Protein AF-A0A0R1SII1-F1 (afdb_monomer_lite)

Structure (mmCIF, N/CA/C/O backbone):
data_AF-A0A0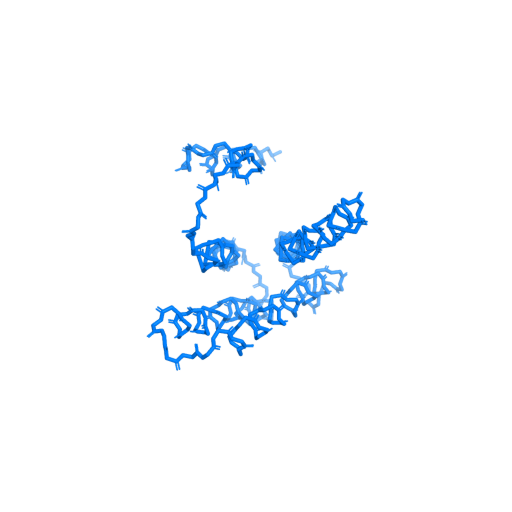R1SII1-F1
#
_entry.id   AF-A0A0R1SII1-F1
#
loop_
_atom_site.group_PDB
_atom_site.id
_atom_site.type_symbol
_atom_site.label_atom_id
_atom_site.label_alt_id
_atom_site.label_comp_id
_atom_site.label_asym_id
_atom_site.label_entity_id
_atom_site.label_seq_id
_atom_site.pdbx_PDB_ins_code
_atom_site.Cartn_x
_atom_site.Cartn_y
_atom_site.Cartn_z
_atom_site.occupancy
_atom_site.B_iso_or_equiv
_atom_site.auth_seq_id
_atom_site.auth_comp_id
_atom_site.auth_asym_id
_atom_site.auth_atom_id
_atom_site.pdbx_PDB_model_num
ATOM 1 N N . MET A 1 1 ? -1.953 4.017 -30.559 1.00 40.34 1 MET A N 1
ATOM 2 C CA . MET A 1 1 ? -1.974 2.649 -29.996 1.00 40.34 1 MET A CA 1
ATOM 3 C C . MET A 1 1 ? -2.755 2.702 -28.686 1.00 40.34 1 MET A C 1
ATOM 5 O O . MET A 1 1 ? -2.221 3.100 -27.658 1.00 40.34 1 MET A O 1
ATOM 9 N N . SER A 1 2 ? -4.068 2.478 -28.785 1.00 43.69 2 SER A N 1
ATOM 10 C CA . SER A 1 2 ? -5.057 2.641 -27.711 1.00 43.69 2 SER A CA 1
ATOM 11 C C . SER A 1 2 ? -5.127 1.388 -26.849 1.00 43.69 2 SER A C 1
ATOM 13 O O . SER A 1 2 ? -5.738 0.409 -27.254 1.00 43.69 2 SER A O 1
ATOM 15 N N . ILE A 1 3 ? -4.508 1.410 -25.669 1.00 48.25 3 ILE A N 1
ATOM 16 C CA . ILE A 1 3 ? -4.656 0.352 -24.657 1.00 48.25 3 ILE A CA 1
ATOM 17 C C . ILE A 1 3 ? -4.657 1.027 -23.281 1.00 48.25 3 ILE A C 1
ATOM 19 O O . ILE A 1 3 ? -3.644 1.016 -22.593 1.00 48.25 3 ILE A O 1
ATOM 23 N N . ARG A 1 4 ? -5.746 1.711 -22.896 1.00 52.84 4 ARG A N 1
ATOM 24 C CA . ARG A 1 4 ? -5.909 2.240 -21.517 1.00 52.84 4 ARG A CA 1
ATOM 25 C C . ARG A 1 4 ? -7.343 2.256 -20.972 1.00 52.84 4 ARG A C 1
ATOM 27 O O . ARG A 1 4 ? -7.528 2.640 -19.825 1.00 52.84 4 ARG A O 1
ATOM 34 N N . ILE A 1 5 ? -8.346 1.813 -21.733 1.00 52.25 5 ILE A N 1
ATOM 35 C CA . ILE A 1 5 ? -9.741 1.760 -21.252 1.00 52.25 5 ILE A CA 1
ATOM 36 C C . ILE A 1 5 ? -10.173 0.306 -21.026 1.00 52.25 5 ILE A C 1
ATOM 38 O O . ILE A 1 5 ? -10.748 0.002 -19.987 1.00 52.25 5 ILE A O 1
ATOM 42 N N . ASP A 1 6 ? -9.782 -0.622 -21.900 1.00 51.00 6 ASP A N 1
ATOM 43 C CA . ASP A 1 6 ? -10.156 -2.037 -21.792 1.00 51.00 6 ASP A CA 1
ATOM 44 C C . ASP A 1 6 ? -9.672 -2.742 -20.522 1.00 51.00 6 ASP A C 1
ATOM 46 O O . ASP A 1 6 ? -10.375 -3.604 -20.005 1.00 51.00 6 ASP A O 1
ATOM 50 N N . THR A 1 7 ? -8.512 -2.381 -19.968 1.00 51.69 7 THR A N 1
ATOM 51 C 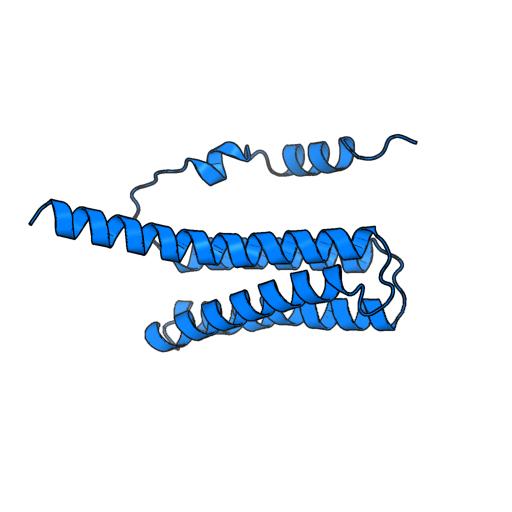CA . THR A 1 7 ? -8.005 -3.004 -18.732 1.00 51.69 7 THR A CA 1
ATOM 52 C C . THR A 1 7 ? -8.805 -2.549 -17.510 1.00 51.69 7 THR A C 1
ATOM 54 O O . THR A 1 7 ? -9.158 -3.365 -16.662 1.00 51.69 7 THR A O 1
ATOM 57 N N . LEU A 1 8 ? -9.169 -1.263 -17.458 1.00 47.97 8 LEU A N 1
ATOM 58 C CA . LEU A 1 8 ? -10.053 -0.697 -16.434 1.00 47.97 8 LEU A CA 1
ATOM 59 C C . LEU A 1 8 ? -11.475 -1.260 -16.556 1.00 47.97 8 LEU A C 1
ATOM 61 O O . LEU A 1 8 ? -12.072 -1.635 -15.549 1.00 47.97 8 LEU A O 1
ATOM 65 N N . VAL A 1 9 ? -11.983 -1.398 -17.785 1.00 52.44 9 VAL A N 1
ATOM 66 C CA . VAL A 1 9 ? -13.293 -2.000 -18.068 1.00 52.44 9 VAL A CA 1
ATOM 67 C C . VAL A 1 9 ? -13.303 -3.487 -17.724 1.00 52.44 9 VAL A C 1
ATOM 69 O O . VAL A 1 9 ? -14.267 -3.947 -17.125 1.00 52.44 9 VAL A O 1
ATOM 72 N N . ARG A 1 10 ? -12.239 -4.245 -18.015 1.00 49.25 10 ARG A N 1
ATOM 73 C CA . ARG A 1 10 ? -12.142 -5.671 -17.655 1.00 49.25 10 ARG A CA 1
ATOM 74 C C . ARG A 1 10 ? -12.055 -5.879 -16.149 1.00 49.25 10 ARG A C 1
ATOM 76 O O . ARG A 1 10 ? -12.722 -6.774 -15.650 1.00 49.25 10 ARG A O 1
ATOM 83 N N . ILE A 1 11 ? -11.319 -5.040 -15.419 1.00 54.69 11 ILE A N 1
ATOM 84 C CA . ILE A 1 11 ? -11.264 -5.107 -13.950 1.00 54.69 11 ILE A CA 1
ATOM 85 C C . ILE A 1 11 ? -12.625 -4.735 -13.336 1.00 54.69 11 ILE A C 1
ATOM 87 O O . ILE A 1 11 ? -13.075 -5.406 -12.410 1.00 54.69 11 ILE A O 1
ATOM 91 N N . ALA A 1 12 ? -13.322 -3.735 -13.888 1.00 48.88 12 ALA A N 1
ATOM 92 C CA . ALA A 1 12 ? -14.667 -3.354 -13.450 1.00 48.88 12 ALA A CA 1
ATOM 93 C C . ALA A 1 12 ? -15.727 -4.431 -13.762 1.00 48.88 12 ALA A C 1
ATOM 95 O O . ALA A 1 12 ? -16.570 -4.723 -12.915 1.00 48.88 12 ALA A O 1
ATOM 96 N N . ASN A 1 13 ? -15.658 -5.070 -14.937 1.00 46.94 13 ASN A N 1
ATOM 97 C CA . ASN A 1 13 ? -16.572 -6.151 -15.324 1.00 46.94 13 ASN A CA 1
ATOM 98 C C . ASN A 1 13 ? -16.330 -7.435 -14.522 1.00 46.94 13 ASN A C 1
ATOM 100 O O . ASN A 1 13 ? -17.281 -8.131 -14.181 1.00 46.94 13 ASN A O 1
ATOM 104 N N . PHE A 1 14 ? -15.072 -7.742 -14.190 1.00 51.50 14 PHE A N 1
ATOM 105 C CA . PHE A 1 14 ? -14.728 -8.941 -13.421 1.00 51.50 14 PHE A CA 1
ATOM 106 C C . PHE A 1 14 ? -15.163 -8.844 -11.953 1.00 51.50 14 PHE A C 1
ATOM 108 O O . PHE A 1 14 ? -15.405 -9.865 -11.317 1.00 51.50 14 PHE A O 1
ATOM 115 N N . TYR A 1 15 ? -15.284 -7.625 -11.415 1.00 49.72 15 TYR A N 1
ATOM 116 C CA . TYR A 1 15 ? -15.644 -7.418 -10.014 1.00 49.72 15 TYR A CA 1
ATOM 117 C C . TYR A 1 15 ? -17.132 -7.176 -9.748 1.00 49.72 15 TYR A C 1
ATOM 119 O O . TYR A 1 15 ? -17.495 -7.251 -8.581 1.00 49.72 15 TYR A O 1
ATOM 127 N N . GLN A 1 16 ? -17.984 -6.886 -10.748 1.00 43.31 16 GLN A N 1
ATOM 128 C CA . GLN A 1 16 ? -19.426 -6.571 -10.579 1.00 43.31 16 GLN A CA 1
ATOM 129 C C . GLN A 1 16 ? -19.764 -5.648 -9.380 1.00 43.31 16 GLN A C 1
ATOM 131 O O . GLN A 1 16 ? -20.880 -5.652 -8.863 1.00 43.31 16 GLN A O 1
ATOM 136 N N . VAL A 1 17 ? -18.815 -4.832 -8.920 1.00 48.88 17 VAL A N 1
ATOM 137 C CA . VAL A 1 17 ? -18.992 -3.939 -7.775 1.00 48.88 17 VAL A CA 1
ATOM 138 C C . VAL A 1 17 ? -18.677 -2.530 -8.262 1.00 48.88 17 VAL A C 1
ATOM 140 O O . VAL A 1 17 ? -17.511 -2.227 -8.531 1.00 48.88 17 VAL A O 1
ATOM 143 N N . PRO A 1 18 ? -19.691 -1.660 -8.412 1.00 43.94 18 PRO A N 1
ATOM 144 C CA . PRO A 1 18 ? -19.470 -0.278 -8.799 1.00 43.94 18 PRO A CA 1
ATOM 145 C C . PRO A 1 18 ? -18.635 0.424 -7.724 1.00 43.94 18 PRO A C 1
ATOM 147 O O . PRO A 1 18 ? -18.899 0.301 -6.525 1.00 43.94 18 PRO A O 1
ATOM 150 N N . VAL A 1 19 ? -17.624 1.181 -8.158 1.00 42.75 19 VAL A N 1
ATOM 151 C CA . VAL A 1 19 ? -16.708 1.948 -7.291 1.00 42.75 19 VAL A CA 1
ATOM 152 C C . VAL A 1 19 ? -17.482 2.885 -6.343 1.00 42.75 19 VAL A C 1
ATOM 154 O O . VAL A 1 19 ? -17.051 3.135 -5.216 1.00 42.75 19 VAL A O 1
ATOM 157 N N . ASP A 1 20 ? -18.688 3.298 -6.733 1.00 38.16 20 ASP A N 1
ATOM 158 C CA . ASP A 1 20 ? -19.609 4.101 -5.925 1.00 38.16 20 ASP A CA 1
ATOM 159 C C . ASP A 1 20 ? -20.157 3.370 -4.682 1.00 38.16 20 ASP A C 1
ATOM 161 O O . ASP A 1 20 ? -20.363 3.991 -3.635 1.00 38.16 20 ASP A O 1
ATOM 165 N N . GLN A 1 21 ? -20.307 2.038 -4.713 1.00 41.28 21 GLN A N 1
ATOM 166 C CA . GLN A 1 21 ? -20.744 1.254 -3.544 1.00 41.28 21 GLN A CA 1
ATOM 167 C C . GLN A 1 21 ? -19.654 1.105 -2.471 1.00 41.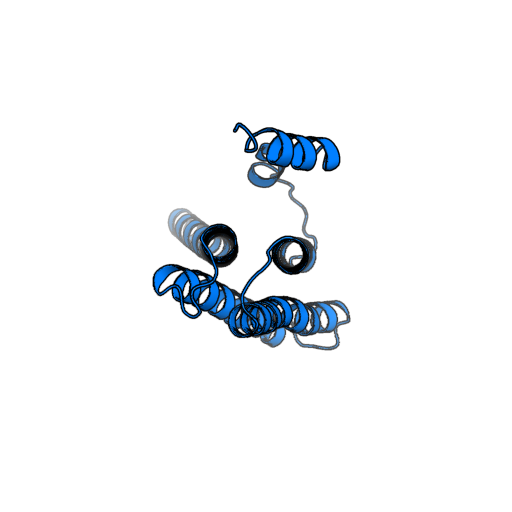28 21 GLN A C 1
ATOM 169 O O . GLN A 1 21 ? -19.974 0.964 -1.283 1.00 41.28 21 GLN A O 1
ATOM 174 N N . LEU A 1 22 ? -18.375 1.208 -2.849 1.00 44.62 22 LEU A N 1
ATOM 175 C CA . LEU A 1 22 ? -17.249 1.257 -1.905 1.00 44.62 22 LEU A CA 1
ATOM 176 C C . LEU A 1 22 ? -17.179 2.599 -1.153 1.00 44.62 22 LEU A C 1
ATOM 178 O O . LEU A 1 22 ? -16.658 2.657 -0.034 1.00 44.62 22 LEU A O 1
ATOM 182 N N . LEU A 1 23 ? -17.728 3.674 -1.730 1.00 41.22 23 LEU A N 1
ATOM 183 C CA . LEU A 1 23 ? -17.764 5.003 -1.115 1.00 41.22 23 LEU A CA 1
ATOM 184 C C . LEU A 1 23 ? -19.032 5.245 -0.281 1.00 41.22 23 LEU A C 1
ATOM 186 O O . LEU A 1 23 ? -18.942 5.936 0.738 1.00 41.22 23 LEU A O 1
ATOM 190 N N . PHE A 1 24 ? -20.164 4.624 -0.638 1.00 39.19 24 PHE A N 1
ATOM 191 C CA . PHE A 1 24 ? -21.474 4.919 -0.040 1.00 39.19 24 PHE A CA 1
ATOM 192 C C . PHE A 1 24 ? -22.129 3.818 0.800 1.00 39.19 24 PHE A C 1
ATOM 194 O O . PHE A 1 24 ? -23.233 4.044 1.300 1.00 39.19 24 PHE A O 1
ATOM 201 N N . THR A 1 25 ? -21.484 2.674 1.066 1.00 36.91 25 THR A N 1
ATOM 202 C CA . THR A 1 25 ? -22.067 1.683 1.995 1.00 36.91 25 THR A CA 1
ATOM 203 C C . THR A 1 25 ? -22.006 2.178 3.446 1.00 36.91 25 THR A C 1
ATOM 205 O O . THR A 1 25 ? -21.138 1.840 4.253 1.00 36.91 25 THR A O 1
ATOM 208 N N . ARG A 1 26 ? -22.995 3.004 3.783 1.00 44.44 26 ARG A N 1
ATOM 209 C CA . ARG A 1 26 ? -23.494 3.302 5.119 1.00 44.44 26 ARG A CA 1
ATOM 210 C C . ARG A 1 26 ? -24.184 2.040 5.635 1.00 44.44 26 ARG A C 1
ATOM 212 O O . ARG A 1 26 ? -25.402 1.952 5.622 1.00 44.44 26 ARG A O 1
ATOM 219 N N . SER A 1 27 ? -23.412 1.052 6.076 1.00 32.69 27 SER A N 1
ATOM 220 C CA . SER A 1 27 ? -23.967 -0.068 6.834 1.00 32.69 27 SER A CA 1
ATOM 221 C C . SER A 1 27 ? -23.631 0.113 8.307 1.00 32.69 27 SER A C 1
ATOM 223 O O . SER A 1 27 ? -22.475 0.040 8.731 1.00 32.69 27 SER A O 1
ATOM 225 N N . HIS A 1 28 ? -24.672 0.411 9.081 1.00 39.69 28 HIS A N 1
ATOM 226 C CA . HIS A 1 28 ? -24.704 0.214 10.521 1.00 39.69 28 HIS A CA 1
ATOM 227 C C . HIS A 1 28 ? -24.478 -1.277 10.803 1.00 39.69 28 HIS A C 1
ATOM 229 O O . HIS A 1 28 ? -25.418 -2.056 10.885 1.00 39.69 28 HIS A O 1
ATOM 235 N N . SER A 1 29 ? -23.222 -1.686 10.954 1.00 34.47 29 SER A N 1
ATOM 236 C CA . SER A 1 29 ? -22.883 -2.989 11.510 1.00 34.47 29 SER A CA 1
ATOM 237 C C . SER A 1 29 ? -21.764 -2.805 12.525 1.00 34.47 29 SER A C 1
ATOM 239 O O . SER A 1 29 ? -20.645 -2.410 12.194 1.00 34.47 29 SER A O 1
ATOM 241 N N . LYS A 1 30 ? -22.077 -3.071 13.798 1.00 40.38 30 LYS A N 1
ATOM 242 C CA . LYS A 1 30 ? -21.072 -3.431 14.803 1.00 40.38 30 LYS A CA 1
ATOM 243 C C . LYS A 1 30 ? -20.421 -4.727 14.307 1.00 40.38 30 LYS A C 1
ATOM 245 O O . LYS A 1 30 ? -20.915 -5.807 14.598 1.00 40.38 30 LYS A O 1
ATOM 250 N N . GLY A 1 31 ? -19.362 -4.632 13.506 1.00 41.53 31 GLY A N 1
ATOM 251 C CA . GLY A 1 31 ? -18.822 -5.823 12.859 1.00 41.53 31 GLY A CA 1
ATOM 252 C C . GLY A 1 31 ? -17.506 -5.599 12.130 1.00 41.53 31 GLY A C 1
ATOM 253 O O . GLY A 1 31 ? -17.480 -5.328 10.938 1.00 41.53 31 GLY A O 1
ATOM 254 N N . ASN A 1 32 ? -16.415 -5.825 12.859 1.00 47.62 32 ASN A N 1
ATOM 255 C CA . ASN A 1 32 ? -15.118 -6.260 12.346 1.00 47.62 32 ASN A CA 1
ATOM 256 C C . ASN A 1 32 ? -14.277 -5.242 11.540 1.00 47.62 32 ASN A C 1
ATOM 258 O O . ASN A 1 32 ? -14.136 -5.329 10.319 1.00 47.62 32 ASN A O 1
ATOM 262 N N . ILE A 1 33 ? -13.605 -4.338 12.266 1.00 54.53 33 ILE A N 1
ATOM 263 C CA . ILE A 1 33 ? -12.540 -3.442 11.763 1.00 54.53 33 ILE A CA 1
ATOM 264 C C . ILE A 1 33 ? -11.490 -4.214 10.925 1.00 54.53 33 ILE A C 1
ATOM 266 O O . ILE A 1 33 ? -10.993 -3.680 9.931 1.00 54.53 33 ILE A O 1
ATOM 270 N N . ASN A 1 34 ? -11.242 -5.499 11.226 1.00 63.22 34 ASN A N 1
ATOM 271 C CA . ASN A 1 34 ? -10.308 -6.335 10.464 1.00 63.22 34 ASN A CA 1
ATOM 272 C C . ASN A 1 34 ? -10.742 -6.599 9.015 1.00 63.22 34 ASN A C 1
ATOM 274 O O . ASN A 1 34 ? -9.875 -6.838 8.179 1.00 63.22 34 ASN A O 1
ATOM 278 N N . LYS A 1 35 ? -12.041 -6.595 8.670 1.00 67.81 35 LYS A N 1
ATOM 279 C CA . LYS A 1 35 ? -12.476 -6.970 7.308 1.00 67.81 35 LYS A CA 1
ATOM 280 C C . LYS A 1 35 ? -12.063 -5.913 6.281 1.00 67.81 35 LYS A C 1
ATOM 282 O O . LYS A 1 35 ? -11.491 -6.255 5.252 1.00 67.81 35 LYS A O 1
ATOM 287 N N . SER A 1 36 ? -12.272 -4.634 6.597 1.00 72.62 36 SER A N 1
ATOM 288 C CA . SER A 1 36 ? -11.847 -3.521 5.735 1.00 72.62 36 SER A CA 1
ATOM 289 C C . SER A 1 36 ? -10.321 -3.412 5.642 1.00 72.62 36 SER A C 1
ATOM 291 O O . SER A 1 36 ? -9.798 -3.118 4.570 1.00 72.62 36 SER A O 1
ATOM 293 N N . GLN A 1 37 ? -9.610 -3.671 6.745 1.00 75.31 37 GLN A N 1
ATOM 294 C CA . GLN A 1 37 ? -8.143 -3.647 6.786 1.00 75.31 37 GLN A CA 1
ATOM 295 C C . GLN A 1 37 ? -7.523 -4.798 5.981 1.00 75.31 37 GLN A C 1
ATOM 297 O O . GLN A 1 37 ? -6.573 -4.588 5.237 1.00 75.31 37 GLN A O 1
ATOM 302 N N . LYS A 1 38 ? -8.089 -6.008 6.050 1.00 78.06 38 LYS A N 1
ATOM 303 C CA . LYS A 1 38 ? -7.656 -7.129 5.201 1.00 78.06 38 LYS A CA 1
ATOM 304 C C . LYS A 1 38 ? -7.927 -6.864 3.722 1.00 78.06 38 LYS A C 1
ATOM 306 O O . LYS A 1 38 ? -7.098 -7.204 2.887 1.00 78.06 38 LYS A O 1
ATOM 311 N N . HIS A 1 39 ? -9.058 -6.234 3.402 1.00 80.56 39 HIS A N 1
ATOM 312 C CA . HIS A 1 39 ? -9.429 -5.942 2.020 1.00 80.56 39 HIS A CA 1
ATOM 313 C C . HIS A 1 39 ? -8.490 -4.918 1.366 1.00 80.56 39 HIS A C 1
ATOM 315 O O . HIS A 1 39 ? -8.014 -5.160 0.262 1.00 80.56 39 HIS A O 1
ATOM 321 N N . ILE A 1 40 ? -8.165 -3.810 2.050 1.00 81.62 40 ILE A N 1
ATOM 322 C CA . ILE A 1 40 ? -7.225 -2.809 1.510 1.00 81.62 40 ILE A CA 1
ATOM 323 C C . ILE A 1 40 ? -5.831 -3.417 1.308 1.00 81.62 40 ILE A C 1
ATOM 325 O O . ILE A 1 40 ? -5.210 -3.199 0.273 1.00 81.62 40 ILE A O 1
ATOM 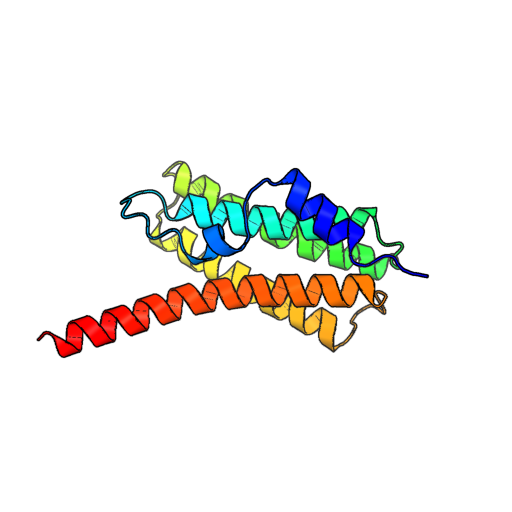329 N N . LEU A 1 41 ? -5.373 -4.246 2.251 1.00 81.81 41 LEU A N 1
ATOM 330 C CA . LEU A 1 41 ? -4.086 -4.928 2.156 1.00 81.81 41 LEU A CA 1
ATOM 331 C C . LEU A 1 41 ? -4.055 -5.922 0.989 1.00 81.81 41 LEU A C 1
ATOM 333 O O . LEU A 1 41 ? -3.072 -5.974 0.260 1.00 81.81 41 LEU A O 1
ATOM 337 N N . GLY A 1 42 ? -5.150 -6.661 0.788 1.00 81.38 42 GLY A N 1
ATOM 338 C CA . GLY A 1 42 ? -5.310 -7.584 -0.334 1.00 81.38 42 GLY A CA 1
ATOM 339 C C . GLY A 1 42 ? -5.297 -6.875 -1.687 1.00 81.38 42 GLY A C 1
ATOM 340 O O . GLY A 1 42 ? -4.644 -7.356 -2.606 1.00 81.38 42 GLY A O 1
ATOM 341 N N . ILE A 1 43 ? -5.946 -5.709 -1.798 1.00 82.19 43 ILE A N 1
ATOM 342 C CA . ILE A 1 43 ? -5.899 -4.881 -3.014 1.00 82.19 43 ILE A CA 1
ATOM 343 C C . ILE A 1 43 ? -4.463 -4.422 -3.293 1.00 82.19 43 ILE A C 1
ATOM 345 O O . ILE A 1 43 ? -3.972 -4.614 -4.401 1.00 82.19 43 ILE A O 1
ATOM 349 N N . LEU A 1 44 ? -3.776 -3.852 -2.294 1.00 83.31 44 LEU A N 1
ATOM 350 C CA . LEU A 1 44 ? -2.390 -3.390 -2.444 1.00 83.31 44 LEU A CA 1
ATOM 351 C C . LEU A 1 44 ? -1.456 -4.537 -2.847 1.00 83.31 44 LEU A C 1
ATOM 353 O O . LEU A 1 44 ? -0.649 -4.386 -3.759 1.00 83.31 44 LEU A O 1
ATOM 357 N N . PHE A 1 45 ? -1.604 -5.695 -2.202 1.00 83.69 45 PHE A N 1
ATOM 358 C CA . PHE A 1 45 ? -0.829 -6.891 -2.508 1.00 83.69 45 PHE A CA 1
ATOM 359 C C . PHE A 1 45 ? -1.078 -7.381 -3.939 1.00 83.69 45 PHE A C 1
ATOM 361 O O . PHE A 1 45 ? -0.124 -7.631 -4.667 1.00 83.69 45 PHE A O 1
ATOM 368 N N . MET A 1 46 ? -2.340 -7.467 -4.370 1.00 81.06 46 MET A N 1
ATOM 369 C CA . MET A 1 46 ? -2.684 -7.912 -5.723 1.00 81.06 46 MET A CA 1
ATOM 370 C C . MET A 1 46 ? -2.140 -6.979 -6.802 1.00 81.06 46 MET A C 1
ATOM 372 O O . MET A 1 46 ? -1.584 -7.466 -7.781 1.00 81.06 46 MET A O 1
ATOM 376 N N . ILE A 1 47 ? -2.245 -5.658 -6.620 1.00 82.06 47 ILE A N 1
ATOM 377 C CA . ILE A 1 47 ? -1.702 -4.688 -7.583 1.00 82.06 47 ILE A CA 1
ATOM 378 C C . ILE A 1 47 ? -0.192 -4.887 -7.743 1.00 82.06 47 ILE A C 1
ATOM 380 O O . ILE A 1 47 ? 0.292 -4.993 -8.866 1.00 82.06 47 ILE A O 1
ATOM 384 N N . LEU A 1 48 ? 0.544 -4.997 -6.632 1.00 82.31 48 LEU A N 1
ATOM 385 C CA . LEU A 1 48 ? 1.997 -5.170 -6.664 1.00 82.31 48 LEU A CA 1
ATOM 386 C C . LEU A 1 48 ? 2.427 -6.529 -7.236 1.00 82.31 48 LEU A C 1
ATOM 388 O O . LEU A 1 48 ? 3.425 -6.604 -7.948 1.00 82.31 48 LEU A O 1
ATOM 392 N N . ILE A 1 49 ? 1.678 -7.597 -6.949 1.00 82.38 49 ILE A N 1
ATOM 393 C CA . ILE A 1 49 ? 1.911 -8.931 -7.520 1.00 82.38 49 ILE A CA 1
ATOM 394 C C . ILE A 1 49 ? 1.707 -8.902 -9.034 1.00 82.38 49 ILE A C 1
ATOM 396 O O . ILE A 1 49 ? 2.558 -9.396 -9.765 1.00 82.38 49 ILE A O 1
ATOM 400 N N . ILE A 1 50 ? 0.600 -8.321 -9.507 1.00 81.69 50 ILE A N 1
ATOM 401 C CA . ILE A 1 50 ? 0.317 -8.212 -10.941 1.00 81.69 50 ILE A CA 1
ATOM 402 C C . ILE A 1 50 ? 1.437 -7.420 -11.614 1.00 81.69 50 ILE A C 1
ATOM 404 O O . ILE A 1 50 ? 2.040 -7.930 -12.550 1.00 81.69 50 ILE A O 1
ATOM 408 N N . GLU A 1 51 ? 1.788 -6.251 -11.073 1.00 79.06 51 GLU A N 1
ATOM 409 C CA . GLU A 1 51 ? 2.903 -5.426 -11.557 1.00 79.06 51 GLU A CA 1
ATOM 410 C C . GLU A 1 51 ? 4.217 -6.205 -11.656 1.00 79.06 51 GLU A C 1
ATOM 412 O O . GLU A 1 51 ? 4.903 -6.124 -12.675 1.00 79.06 51 GLU A O 1
ATOM 417 N N . ARG A 1 52 ? 4.534 -7.028 -10.647 1.00 78.56 52 ARG A N 1
ATOM 418 C CA . ARG A 1 52 ? 5.726 -7.886 -10.650 1.00 78.56 52 ARG A CA 1
ATOM 419 C C . ARG A 1 52 ? 5.771 -8.839 -11.843 1.00 78.56 52 ARG A C 1
ATOM 421 O O . ARG A 1 52 ? 6.852 -9.103 -12.360 1.00 78.56 52 ARG A O 1
ATOM 428 N N . PHE A 1 53 ? 4.625 -9.387 -12.239 1.00 79.62 53 PHE A N 1
ATOM 429 C CA . PHE A 1 53 ? 4.531 -10.336 -13.348 1.00 79.62 53 PHE A CA 1
ATOM 430 C C . PHE A 1 53 ? 4.352 -9.655 -14.708 1.00 79.62 53 PHE A C 1
ATOM 432 O O . PHE A 1 53 ? 4.688 -10.256 -15.724 1.00 79.62 53 PHE A O 1
ATOM 439 N N . THR A 1 54 ? 3.821 -8.431 -14.748 1.00 76.62 54 THR A N 1
ATOM 440 C CA . THR A 1 54 ? 3.499 -7.740 -16.005 1.00 76.62 54 THR A CA 1
ATOM 441 C C . THR A 1 54 ? 4.579 -6.779 -16.484 1.00 76.62 54 THR A C 1
ATOM 443 O O . THR A 1 54 ? 4.620 -6.485 -17.676 1.00 76.62 54 THR A O 1
ATOM 446 N N . VAL A 1 55 ? 5.420 -6.249 -15.591 1.00 71.56 55 VAL A N 1
ATOM 447 C CA . VAL A 1 55 ? 6.427 -5.244 -15.955 1.00 71.56 55 VAL A CA 1
ATOM 448 C C . VAL A 1 55 ? 7.813 -5.870 -16.031 1.00 71.56 55 VAL A C 1
ATOM 450 O O . VAL A 1 55 ? 8.366 -6.332 -15.032 1.00 71.56 55 VAL A O 1
ATOM 453 N N . ASP A 1 56 ? 8.426 -5.800 -17.214 1.00 68.38 56 ASP A N 1
ATOM 454 C CA . ASP A 1 56 ? 9.851 -6.082 -17.386 1.00 68.38 56 ASP A CA 1
ATOM 455 C C . ASP A 1 56 ? 10.685 -4.939 -16.794 1.00 68.38 56 ASP A C 1
ATOM 457 O O . ASP A 1 56 ? 11.116 -4.007 -17.471 1.00 68.38 56 ASP A O 1
ATOM 461 N N . ALA A 1 57 ? 10.876 -4.993 -15.478 1.00 69.25 57 ALA A N 1
ATOM 462 C CA . ALA A 1 57 ? 11.683 -4.031 -14.739 1.00 69.25 57 ALA A CA 1
ATOM 463 C C . ALA A 1 57 ? 13.132 -4.535 -14.555 1.00 69.25 57 ALA A C 1
ATOM 465 O O . ALA A 1 57 ? 13.349 -5.754 -14.518 1.00 69.25 57 ALA A O 1
ATOM 466 N N . PRO A 1 58 ? 14.126 -3.640 -14.380 1.00 78.69 58 PRO A N 1
ATOM 467 C CA . PRO A 1 58 ? 15.495 -4.015 -14.023 1.00 78.69 58 PRO A CA 1
ATOM 468 C C . PRO A 1 58 ? 15.557 -4.873 -12.742 1.00 78.69 58 PRO A C 1
ATOM 470 O O . PRO A 1 58 ? 14.693 -4.727 -11.874 1.00 78.69 58 PRO A O 1
ATOM 473 N N . PRO A 1 59 ? 16.592 -5.711 -12.538 1.00 78.12 59 PRO A N 1
ATOM 474 C CA . PRO A 1 59 ? 16.704 -6.570 -11.352 1.00 78.12 59 PRO A CA 1
ATOM 475 C C . PRO A 1 59 ? 16.605 -5.811 -10.020 1.00 78.12 59 PRO A C 1
ATOM 477 O O . PRO A 1 59 ? 15.949 -6.274 -9.090 1.00 78.12 59 PRO A O 1
ATOM 480 N N . ALA A 1 60 ? 17.188 -4.609 -9.944 1.00 77.62 60 ALA A N 1
ATOM 481 C CA . ALA A 1 60 ? 17.106 -3.755 -8.758 1.00 77.62 60 ALA A CA 1
ATOM 482 C C . ALA A 1 60 ? 15.670 -3.260 -8.495 1.00 77.62 60 ALA A C 1
ATOM 484 O O . ALA A 1 60 ? 15.212 -3.237 -7.353 1.00 77.62 60 ALA A O 1
ATOM 485 N N . ALA A 1 61 ? 14.929 -2.943 -9.560 1.00 75.62 61 ALA A N 1
ATOM 486 C CA . ALA A 1 61 ? 13.526 -2.568 -9.471 1.00 75.62 61 ALA A CA 1
ATOM 487 C C . ALA A 1 61 ? 12.642 -3.740 -9.027 1.00 75.62 61 ALA A C 1
ATOM 489 O O . ALA A 1 61 ? 11.774 -3.562 -8.176 1.00 75.62 61 ALA A O 1
ATOM 490 N N . ARG A 1 62 ? 12.917 -4.954 -9.521 1.00 77.44 62 ARG A N 1
ATOM 491 C CA . ARG A 1 62 ? 12.246 -6.181 -9.061 1.00 77.44 62 ARG A CA 1
ATOM 492 C C . ARG A 1 62 ? 12.514 -6.465 -7.582 1.00 77.44 62 ARG A C 1
ATOM 494 O O . ARG A 1 62 ? 11.582 -6.790 -6.857 1.00 77.44 62 ARG A O 1
ATOM 501 N N . GLY A 1 63 ? 13.747 -6.269 -7.113 1.00 80.75 63 GLY A N 1
ATOM 502 C CA . GLY A 1 63 ? 14.073 -6.401 -5.689 1.00 80.75 63 GLY A CA 1
ATOM 503 C C . GLY A 1 63 ? 13.289 -5.419 -4.811 1.00 80.75 63 GLY A C 1
ATOM 504 O O . GLY A 1 63 ? 12.809 -5.783 -3.739 1.00 80.75 63 GLY A O 1
ATOM 505 N N . TRP A 1 64 ? 13.080 -4.189 -5.285 1.00 83.00 64 TRP A N 1
ATOM 506 C CA . TRP A 1 64 ? 12.245 -3.214 -4.581 1.00 83.00 64 TRP A CA 1
ATOM 507 C C . TRP A 1 64 ? 10.759 -3.587 -4.569 1.00 83.00 64 TRP A C 1
ATOM 509 O O . TRP A 1 64 ? 10.093 -3.393 -3.552 1.00 83.00 64 TRP A O 1
ATOM 519 N N . ILE A 1 65 ? 10.244 -4.161 -5.663 1.00 79.81 65 ILE A N 1
ATOM 520 C CA . ILE A 1 65 ? 8.887 -4.728 -5.711 1.00 79.81 65 ILE A CA 1
ATOM 521 C C . ILE A 1 65 ? 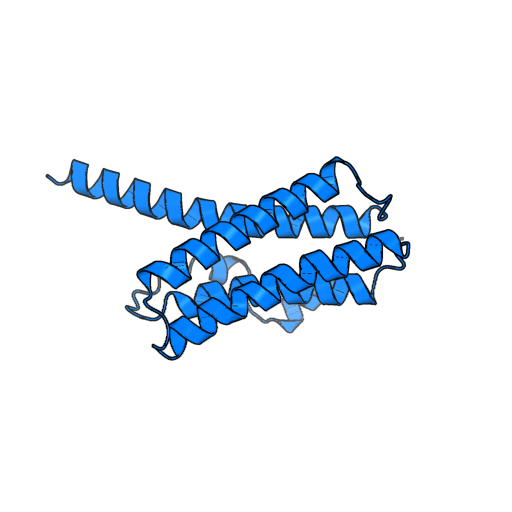8.723 -5.781 -4.629 1.00 79.81 65 ILE A C 1
ATOM 523 O O . ILE A 1 65 ? 7.743 -5.747 -3.892 1.00 79.81 65 ILE A O 1
ATOM 527 N N . ASP A 1 66 ? 9.695 -6.677 -4.498 1.00 83.25 66 ASP A N 1
ATOM 528 C CA . ASP A 1 66 ? 9.644 -7.741 -3.503 1.00 83.25 66 ASP A CA 1
ATOM 529 C C . ASP A 1 66 ? 9.603 -7.187 -2.080 1.00 83.25 66 ASP A C 1
ATOM 531 O O . ASP A 1 66 ? 8.798 -7.647 -1.270 1.00 83.25 66 ASP A O 1
ATOM 535 N N . ILE A 1 67 ? 10.366 -6.129 -1.794 1.00 85.12 67 ILE A N 1
ATOM 536 C CA . ILE A 1 67 ? 10.298 -5.411 -0.513 1.00 85.12 67 ILE A CA 1
ATOM 537 C C . ILE A 1 67 ? 8.911 -4.783 -0.313 1.00 85.12 67 ILE A C 1
ATOM 539 O O . ILE A 1 67 ? 8.307 -4.937 0.751 1.00 85.12 67 ILE A O 1
ATOM 543 N N . LEU A 1 68 ? 8.375 -4.103 -1.329 1.00 83.44 68 LEU A N 1
ATOM 544 C CA . LEU A 1 68 ? 7.058 -3.468 -1.264 1.00 83.44 68 LEU A CA 1
ATOM 545 C C . LEU A 1 68 ? 5.918 -4.475 -1.113 1.00 83.44 68 LEU A C 1
ATOM 547 O O . LEU A 1 68 ? 4.954 -4.161 -0.428 1.00 83.44 68 LEU A O 1
ATOM 551 N N . VAL A 1 69 ? 6.016 -5.664 -1.710 1.00 85.12 69 VAL A N 1
ATOM 552 C CA . VAL A 1 69 ? 5.060 -6.777 -1.576 1.00 85.12 69 VAL A CA 1
ATOM 553 C C . VAL A 1 69 ? 5.171 -7.430 -0.197 1.00 85.12 69 VAL A C 1
ATOM 555 O O . VAL A 1 69 ? 4.162 -7.836 0.389 1.00 85.12 69 VAL A O 1
ATOM 558 N N . LEU A 1 70 ? 6.384 -7.500 0.357 1.00 86.00 70 LEU A N 1
ATOM 559 C CA . LEU A 1 70 ? 6.631 -8.065 1.679 1.00 86.00 70 LEU A CA 1
ATOM 560 C C . LEU A 1 70 ? 5.931 -7.260 2.778 1.00 86.00 70 LEU A C 1
ATOM 562 O O . LEU A 1 70 ? 5.413 -7.847 3.722 1.00 86.00 70 LEU A O 1
ATOM 566 N N . ILE A 1 71 ? 5.869 -5.931 2.661 1.00 86.12 71 ILE A N 1
ATOM 567 C CA . ILE A 1 71 ? 5.240 -5.062 3.669 1.00 86.12 71 ILE A CA 1
ATOM 568 C C . ILE A 1 71 ? 3.753 -5.409 3.911 1.00 86.12 71 ILE A C 1
ATOM 570 O O . ILE A 1 71 ? 3.399 -5.692 5.059 1.00 86.12 71 ILE A O 1
ATOM 574 N N . PRO A 1 72 ? 2.856 -5.436 2.905 1.00 80.44 72 PRO A N 1
ATOM 575 C CA . PRO A 1 72 ? 1.477 -5.863 3.094 1.00 80.44 72 PRO A CA 1
ATOM 576 C C . PRO A 1 72 ? 1.382 -7.329 3.533 1.00 80.44 72 PRO A C 1
ATOM 578 O O . PRO A 1 72 ? 0.562 -7.634 4.393 1.00 80.44 72 PRO A O 1
ATOM 581 N N . ALA A 1 73 ? 2.240 -8.233 3.051 1.00 82.88 73 ALA A N 1
ATOM 582 C CA . ALA A 1 73 ? 2.252 -9.612 3.551 1.00 82.88 73 ALA A CA 1
ATOM 583 C C . ALA A 1 73 ? 2.565 -9.676 5.061 1.00 82.88 73 ALA A C 1
ATOM 585 O O . ALA A 1 73 ? 1.864 -10.344 5.825 1.00 82.88 73 ALA A O 1
ATOM 586 N N . LEU A 1 74 ? 3.559 -8.908 5.514 1.00 85.38 74 LEU A N 1
ATOM 587 C CA . LEU A 1 74 ? 3.959 -8.818 6.915 1.00 85.38 74 LEU A CA 1
ATOM 588 C C . LEU A 1 74 ? 2.879 -8.150 7.770 1.00 85.38 74 LEU A C 1
ATOM 590 O O . LEU A 1 74 ? 2.638 -8.578 8.892 1.00 85.38 74 LEU A O 1
ATOM 594 N N . LEU A 1 75 ? 2.177 -7.143 7.245 1.00 83.75 75 LEU A N 1
ATOM 595 C CA . LEU A 1 75 ? 1.065 -6.486 7.940 1.00 83.75 75 LEU A CA 1
ATOM 596 C C . LEU A 1 75 ? -0.173 -7.385 8.070 1.00 83.75 75 LEU A C 1
ATOM 598 O O . LEU A 1 75 ? -1.020 -7.137 8.932 1.00 83.75 75 LEU A O 1
ATOM 602 N N . TYR A 1 76 ? -0.265 -8.458 7.282 1.00 80.62 76 TYR A N 1
ATOM 603 C CA . TYR A 1 76 ? -1.329 -9.449 7.412 1.00 80.62 76 TYR A CA 1
ATOM 604 C C . TYR A 1 76 ? -1.174 -10.304 8.680 1.00 80.62 76 TYR A C 1
ATOM 606 O O . TYR A 1 76 ? -2.178 -10.690 9.281 1.00 80.62 76 TYR A O 1
ATOM 614 N N . LEU A 1 77 ? 0.062 -10.546 9.141 1.00 79.50 77 LEU A N 1
ATOM 615 C CA . LEU A 1 77 ? 0.357 -11.295 10.372 1.00 79.50 77 LEU A CA 1
ATOM 616 C C . LEU A 1 77 ? -0.270 -10.673 11.630 1.00 79.50 77 LEU A C 1
ATOM 618 O O . LEU A 1 77 ? -1.058 -11.366 12.277 1.00 79.50 77 LEU A O 1
ATOM 622 N N . PRO A 1 78 ? 0.000 -9.403 12.002 1.00 75.50 78 PRO A N 1
ATOM 623 C CA . PRO A 1 78 ? -0.589 -8.801 13.196 1.00 75.50 78 PRO A CA 1
ATOM 624 C C . PRO A 1 78 ? -2.118 -8.737 13.098 1.00 75.50 78 PRO A C 1
ATOM 626 O O . PRO A 1 78 ? -2.802 -8.959 14.092 1.00 75.50 78 PRO A O 1
ATOM 629 N N . LEU A 1 79 ? -2.670 -8.531 11.898 1.00 74.12 79 LEU A N 1
ATOM 630 C CA . LEU A 1 79 ? -4.110 -8.610 11.631 1.00 74.12 79 LEU A CA 1
ATOM 631 C C . LEU A 1 79 ? -4.687 -10.006 11.909 1.00 74.12 79 LEU A C 1
ATOM 633 O O . LEU A 1 79 ? -5.769 -10.136 12.484 1.00 74.12 79 LEU A O 1
ATOM 637 N N . LEU A 1 80 ? -3.982 -11.059 11.498 1.00 76.06 80 LEU A N 1
ATOM 638 C CA . LEU A 1 80 ? -4.388 -12.446 11.704 1.00 76.06 80 LEU A CA 1
ATOM 639 C C . LEU A 1 80 ? -4.260 -12.861 13.177 1.00 76.06 80 LEU A C 1
ATOM 641 O O . LEU A 1 80 ? -5.161 -13.513 13.703 1.00 76.06 80 LEU A O 1
ATOM 645 N N . LEU A 1 81 ? -3.201 -12.412 13.850 1.00 75.44 81 LEU A N 1
ATOM 646 C CA . LEU A 1 81 ? -2.942 -12.617 15.277 1.00 75.44 81 LEU A CA 1
ATOM 647 C C . LEU A 1 81 ? -3.981 -11.917 16.168 1.00 75.44 81 LEU A C 1
ATOM 649 O O . LEU A 1 81 ? -4.493 -12.528 17.106 1.00 75.44 81 LEU A O 1
ATOM 653 N N . VAL A 1 82 ? -4.364 -10.677 15.839 1.00 74.00 82 VAL A N 1
ATOM 654 C CA . VAL A 1 82 ? -5.480 -9.979 16.502 1.00 74.00 82 VAL A CA 1
ATOM 655 C C . VAL A 1 82 ? -6.796 -10.718 16.253 1.00 74.00 82 VAL A C 1
ATOM 657 O O . VAL A 1 82 ? -7.581 -10.904 17.176 1.00 74.00 82 VAL A O 1
ATOM 660 N N . ASN A 1 83 ? -7.034 -11.202 15.028 1.00 70.44 83 ASN A N 1
ATOM 661 C CA . ASN A 1 83 ? -8.259 -11.936 14.696 1.00 70.44 83 ASN A CA 1
ATOM 662 C C . ASN A 1 83 ? -8.371 -13.297 15.401 1.00 70.44 83 ASN A C 1
ATOM 664 O O . ASN A 1 83 ? -9.479 -13.766 15.633 1.00 70.44 83 ASN A O 1
ATOM 668 N N . ARG A 1 84 ? -7.239 -13.937 15.717 1.00 74.00 84 ARG A N 1
ATOM 669 C CA . ARG A 1 84 ? -7.179 -15.165 16.526 1.00 74.00 84 ARG A CA 1
ATOM 670 C C . ARG A 1 84 ? -7.195 -14.896 18.033 1.00 74.00 84 ARG A C 1
ATOM 672 O O . ARG A 1 84 ? -7.114 -15.847 18.798 1.00 74.00 84 ARG A O 1
ATOM 679 N N . ASN A 1 85 ? -7.319 -13.636 18.462 1.00 67.00 85 ASN A N 1
ATOM 680 C CA . ASN A 1 85 ? -7.304 -13.221 19.868 1.00 67.00 85 ASN A CA 1
ATOM 681 C C . ASN A 1 85 ? -5.979 -13.515 20.604 1.00 67.00 85 ASN A C 1
ATOM 683 O O . ASN A 1 85 ? -5.927 -13.454 21.828 1.00 67.00 85 ASN A O 1
ATOM 687 N N . TRP A 1 86 ? -4.907 -13.812 19.861 1.00 66.56 86 TRP A N 1
ATOM 688 C CA . TRP A 1 86 ? -3.571 -14.091 20.403 1.00 66.56 86 TRP A CA 1
ATOM 689 C C . TRP A 1 86 ? -2.800 -12.813 20.734 1.00 66.56 86 TRP A C 1
ATOM 691 O O . TRP A 1 86 ? -1.847 -12.840 21.505 1.00 66.56 86 TRP A O 1
ATOM 701 N N . LEU A 1 87 ? -3.198 -11.688 20.137 1.00 64.25 87 LEU A N 1
ATOM 702 C CA . LEU A 1 87 ? -2.498 -10.420 20.266 1.00 64.25 87 LEU A CA 1
ATOM 703 C C . LEU A 1 87 ? -3.478 -9.334 20.687 1.00 64.25 87 LEU A C 1
ATOM 705 O O . LEU A 1 87 ? -4.551 -9.172 20.102 1.00 64.25 87 LEU A O 1
ATOM 709 N N . ILE A 1 88 ? -3.101 -8.589 21.725 1.00 71.69 88 ILE A N 1
ATOM 710 C CA . ILE A 1 88 ? -3.926 -7.525 22.289 1.00 71.69 88 ILE A CA 1
ATOM 711 C C . ILE A 1 88 ? -4.177 -6.492 21.189 1.00 71.69 88 ILE A C 1
ATOM 713 O O . ILE A 1 88 ? -3.241 -5.931 20.615 1.00 71.69 88 ILE A O 1
ATOM 717 N N . SER A 1 89 ? -5.450 -6.197 20.918 1.00 65.12 89 SER A N 1
ATOM 718 C CA . SER A 1 89 ? -5.847 -5.293 19.832 1.00 65.12 89 SER A CA 1
ATOM 719 C C . SER A 1 89 ? -5.226 -3.889 19.953 1.00 65.12 89 SER A C 1
ATOM 721 O O . SER A 1 89 ? -5.066 -3.210 18.943 1.00 65.12 89 SER A O 1
ATOM 723 N N . ARG A 1 90 ? -4.819 -3.470 21.164 1.00 65.75 90 ARG A N 1
ATOM 724 C CA . ARG A 1 90 ? -4.072 -2.221 21.410 1.00 65.75 90 ARG A CA 1
ATOM 725 C C . ARG A 1 90 ? -2.666 -2.200 20.806 1.00 65.75 90 ARG A C 1
ATOM 727 O O . ARG A 1 90 ? -2.153 -1.113 20.598 1.00 65.75 90 ARG A O 1
ATOM 734 N N . ILE A 1 91 ? -2.056 -3.355 20.545 1.00 69.81 91 ILE A N 1
ATOM 735 C CA . ILE A 1 91 ? -0.690 -3.481 20.011 1.00 69.81 91 ILE A CA 1
ATOM 736 C C . ILE A 1 91 ? -0.734 -3.754 18.503 1.00 69.81 91 ILE A C 1
ATOM 738 O O . ILE A 1 91 ? 0.005 -3.144 17.737 1.00 69.81 91 ILE A O 1
ATOM 742 N N . GLY A 1 92 ? -1.651 -4.610 18.044 1.00 70.88 92 GLY A N 1
ATOM 743 C CA . GLY A 1 92 ? -1.748 -4.941 16.618 1.00 70.88 92 GLY A CA 1
ATOM 744 C C . GLY A 1 92 ? -2.212 -3.772 15.741 1.00 70.88 92 GLY A C 1
ATOM 745 O O . GLY A 1 92 ? -1.712 -3.597 14.631 1.00 70.88 92 GLY A O 1
ATOM 746 N N . LEU A 1 93 ? -3.126 -2.933 16.242 1.00 73.62 93 LEU A N 1
ATOM 747 C CA . LEU A 1 93 ? -3.642 -1.784 15.492 1.00 73.62 93 LEU A CA 1
ATOM 748 C C . LEU A 1 93 ? -2.583 -0.694 15.215 1.00 73.62 93 LEU A C 1
ATOM 750 O O . LEU A 1 93 ? -2.494 -0.271 14.061 1.00 73.62 93 LEU A O 1
ATOM 754 N N . PRO A 1 94 ? -1.766 -0.240 16.194 1.00 77.19 94 PRO A N 1
ATOM 755 C CA . PRO A 1 94 ? -0.712 0.736 15.927 1.00 77.19 94 PRO A CA 1
ATOM 756 C C . PRO A 1 94 ? 0.363 0.191 14.984 1.00 77.19 94 PRO A C 1
ATOM 758 O O . PRO A 1 94 ? 0.763 0.918 14.077 1.00 77.19 94 PRO A O 1
ATOM 761 N N . ILE A 1 95 ? 0.759 -1.083 15.122 1.00 80.50 95 ILE A N 1
ATOM 762 C CA . ILE A 1 95 ? 1.706 -1.743 14.203 1.00 80.50 95 ILE A CA 1
ATOM 763 C C . ILE A 1 95 ? 1.162 -1.721 12.772 1.00 80.50 95 ILE A C 1
ATOM 765 O O . ILE A 1 95 ? 1.865 -1.310 11.851 1.00 80.50 95 ILE A O 1
ATOM 769 N N . TYR A 1 96 ? -0.112 -2.085 12.593 1.00 82.88 96 TYR A N 1
ATOM 770 C CA . TYR A 1 96 ? -0.775 -2.010 11.294 1.00 82.88 96 TYR A CA 1
ATOM 771 C C . TYR A 1 96 ? -0.749 -0.585 10.728 1.00 82.88 96 TYR A C 1
ATOM 773 O O . TYR A 1 96 ? -0.349 -0.379 9.586 1.00 82.88 96 TYR A O 1
ATOM 781 N N . THR A 1 97 ? -1.142 0.420 11.519 1.00 80.88 97 THR A N 1
ATOM 782 C CA . THR A 1 97 ? -1.183 1.808 11.037 1.00 80.88 97 THR A CA 1
ATOM 783 C C . THR A 1 97 ? 0.199 2.375 10.724 1.00 80.88 97 THR A C 1
ATOM 785 O O . THR A 1 97 ? 0.338 3.089 9.735 1.00 80.88 97 THR A O 1
ATOM 788 N N . ALA A 1 98 ? 1.213 2.047 11.529 1.00 82.94 98 ALA A N 1
ATOM 789 C CA . ALA A 1 98 ? 2.585 2.489 11.317 1.00 82.94 98 ALA A CA 1
ATOM 790 C C . ALA A 1 98 ? 3.177 1.846 10.060 1.00 82.94 98 ALA A C 1
ATOM 792 O O . ALA A 1 98 ? 3.755 2.547 9.234 1.00 82.94 98 ALA A O 1
ATOM 793 N N . GLY A 1 99 ? 2.966 0.541 9.863 1.00 85.31 99 GLY A N 1
ATOM 794 C CA . GLY A 1 99 ? 3.428 -0.147 8.661 1.00 85.31 99 GLY A CA 1
ATOM 795 C C . GLY A 1 99 ? 2.720 0.329 7.396 1.00 85.31 99 GLY A C 1
ATOM 796 O O . GLY A 1 99 ? 3.369 0.522 6.374 1.00 85.31 99 GLY A O 1
ATOM 797 N N . LEU A 1 100 ? 1.412 0.599 7.459 1.00 85.50 100 LEU A N 1
ATOM 798 C CA . LEU A 1 100 ? 0.669 1.141 6.318 1.00 85.50 100 LEU A CA 1
ATOM 799 C C . LEU A 1 100 ? 1.106 2.577 5.979 1.00 85.50 100 LEU A C 1
ATOM 801 O O . LEU A 1 100 ? 1.135 2.959 4.811 1.00 85.50 100 LEU A O 1
ATOM 805 N N . PHE A 1 101 ? 1.469 3.367 6.993 1.00 87.69 101 PHE A N 1
ATOM 806 C CA . PHE A 1 101 ? 2.021 4.707 6.803 1.00 87.69 101 PHE A CA 1
ATOM 807 C C . PHE A 1 101 ? 3.402 4.641 6.151 1.00 87.69 101 PHE A C 1
ATOM 809 O O . PHE A 1 101 ? 3.636 5.316 5.152 1.00 87.69 101 PHE A O 1
ATOM 816 N N . LEU A 1 102 ? 4.283 3.781 6.670 1.00 88.44 102 LEU A N 1
ATOM 817 C CA . LEU A 1 102 ? 5.612 3.552 6.114 1.00 88.44 102 LEU A CA 1
ATOM 818 C C . LEU A 1 102 ? 5.522 3.071 4.661 1.00 88.44 102 LEU A C 1
ATOM 820 O O . LEU A 1 102 ? 6.204 3.613 3.801 1.00 88.44 102 LEU A O 1
ATOM 824 N N . PHE A 1 103 ? 4.619 2.132 4.368 1.00 89.19 103 PHE A N 1
ATOM 825 C CA . PHE A 1 103 ? 4.324 1.693 3.004 1.00 89.19 103 PHE A CA 1
ATOM 826 C C . PHE A 1 103 ? 3.904 2.860 2.105 1.00 89.19 103 PHE A C 1
ATOM 828 O O . PHE A 1 103 ? 4.429 3.013 1.007 1.00 89.19 103 PHE A O 1
ATOM 835 N N . GLY A 1 104 ? 2.989 3.709 2.582 1.00 87.31 104 GLY A N 1
ATOM 836 C CA . GLY A 1 104 ? 2.532 4.887 1.850 1.00 87.31 104 GLY A CA 1
ATOM 837 C C . GLY A 1 104 ? 3.666 5.850 1.499 1.00 87.31 104 GLY A C 1
ATOM 838 O O . GLY A 1 104 ? 3.804 6.262 0.347 1.00 87.31 104 GLY A O 1
ATOM 839 N N . VAL A 1 105 ? 4.509 6.164 2.484 1.00 89.75 105 VAL A N 1
ATOM 840 C CA . VAL A 1 105 ? 5.668 7.051 2.317 1.00 89.75 105 VAL A CA 1
ATOM 841 C C . VAL A 1 105 ? 6.719 6.430 1.397 1.00 89.75 105 VAL A C 1
ATOM 843 O O . VAL A 1 105 ? 7.238 7.127 0.534 1.00 89.75 105 VAL A O 1
ATOM 846 N N . LEU A 1 106 ? 7.008 5.133 1.527 1.00 86.75 106 LEU A N 1
ATOM 847 C CA . LEU A 1 106 ? 7.966 4.436 0.664 1.00 86.75 106 LEU A CA 1
ATOM 848 C C . LEU A 1 106 ? 7.460 4.315 -0.776 1.00 86.75 106 LEU A C 1
ATOM 850 O O . LEU A 1 106 ? 8.238 4.520 -1.705 1.00 86.75 106 LEU A O 1
ATOM 854 N N . GLY A 1 107 ? 6.172 4.031 -0.983 1.00 84.81 107 GLY A N 1
ATOM 855 C CA . GLY A 1 107 ? 5.564 3.959 -2.314 1.00 84.81 107 GLY A CA 1
ATOM 856 C C . GLY A 1 107 ? 5.619 5.304 -3.039 1.00 84.81 107 GLY A C 1
ATOM 857 O O . GLY A 1 107 ? 6.113 5.387 -4.161 1.00 84.81 107 GLY A O 1
ATOM 858 N N . ILE A 1 108 ? 5.213 6.384 -2.364 1.00 86.19 108 ILE A N 1
ATOM 859 C CA . ILE A 1 108 ? 5.293 7.737 -2.930 1.00 86.19 108 ILE A CA 1
ATOM 860 C C . ILE A 1 108 ? 6.751 8.167 -3.097 1.00 86.19 108 ILE A C 1
ATOM 862 O O . ILE A 1 108 ? 7.138 8.588 -4.182 1.00 86.19 108 ILE A O 1
ATOM 866 N N . GLY A 1 109 ? 7.576 8.023 -2.062 1.00 83.88 109 GLY A N 1
ATOM 867 C CA . GLY A 1 109 ? 8.982 8.416 -2.093 1.00 83.88 109 GLY A CA 1
ATOM 868 C C . GLY A 1 109 ? 9.734 7.738 -3.233 1.00 83.88 109 GLY A C 1
ATOM 869 O O . GLY A 1 109 ? 10.341 8.425 -4.050 1.00 83.88 109 GLY A O 1
ATOM 870 N N . SER A 1 110 ? 9.610 6.411 -3.354 1.00 82.25 110 SER A N 1
ATOM 871 C CA . SER A 1 110 ? 10.247 5.646 -4.436 1.00 82.25 110 SER A CA 1
ATOM 872 C C . SER A 1 110 ? 9.746 6.043 -5.825 1.00 82.25 110 SER A C 1
ATOM 874 O O . SER A 1 110 ? 10.547 6.086 -6.760 1.00 82.25 110 SER A O 1
ATOM 876 N N . SER A 1 111 ? 8.467 6.412 -5.956 1.00 81.00 111 SER A N 1
ATOM 877 C CA . SER A 1 111 ? 7.916 6.912 -7.217 1.00 81.00 111 SER A CA 1
ATOM 878 C C . SER A 1 111 ? 8.403 8.319 -7.584 1.00 81.00 111 SER A C 1
ATOM 880 O O . SER A 1 111 ? 8.649 8.581 -8.754 1.00 81.00 111 SER A O 1
ATOM 882 N N . VAL A 1 112 ? 8.592 9.228 -6.621 1.00 79.00 112 VAL A N 1
ATOM 883 C CA . VAL A 1 112 ? 9.011 10.615 -6.896 1.00 79.00 112 VAL A CA 1
ATOM 884 C C . VAL A 1 112 ? 10.473 10.670 -7.323 1.00 79.00 112 VAL A C 1
ATOM 886 O O . VAL A 1 112 ? 10.812 11.350 -8.286 1.00 79.00 112 VAL A O 1
ATOM 889 N N . ILE A 1 113 ? 11.334 9.928 -6.629 1.00 76.06 113 ILE A N 1
ATOM 890 C CA . ILE A 1 113 ? 12.775 9.915 -6.908 1.00 76.06 113 ILE A CA 1
ATOM 891 C C . ILE A 1 113 ? 13.159 8.935 -8.022 1.00 76.06 113 ILE A C 1
ATOM 893 O O . ILE A 1 113 ? 14.325 8.881 -8.397 1.00 76.06 113 ILE A O 1
ATOM 897 N N . ASN A 1 114 ? 12.196 8.154 -8.532 1.00 72.94 114 ASN A N 1
ATOM 898 C CA . ASN A 1 114 ? 12.421 7.072 -9.491 1.00 72.94 114 ASN A CA 1
ATOM 899 C C . ASN A 1 114 ? 13.620 6.197 -9.079 1.00 72.94 114 ASN A C 1
ATOM 901 O O . ASN A 1 114 ? 14.573 6.018 -9.841 1.00 72.94 114 ASN A O 1
ATOM 905 N N . LEU A 1 115 ? 13.578 5.698 -7.836 1.00 61.91 115 LEU A N 1
ATOM 906 C CA . LEU A 1 115 ? 14.760 5.247 -7.085 1.00 61.91 115 LEU A CA 1
ATOM 907 C C . LEU A 1 115 ? 15.599 4.170 -7.803 1.00 61.91 115 LEU A C 1
ATOM 909 O O . LEU A 1 115 ? 16.784 4.033 -7.518 1.00 61.91 115 LEU A O 1
ATOM 913 N N . PHE A 1 116 ? 15.017 3.436 -8.758 1.00 67.81 116 PHE A N 1
ATOM 914 C CA . PHE A 1 116 ? 15.719 2.411 -9.536 1.00 67.81 116 PHE A CA 1
ATOM 915 C C . PHE A 1 116 ? 15.412 2.446 -11.042 1.00 67.81 116 PHE A C 1
ATOM 917 O O . PHE A 1 116 ? 15.417 1.398 -11.687 1.00 67.81 116 PHE A O 1
ATOM 924 N N . SER A 1 117 ? 15.117 3.624 -11.610 1.00 70.50 117 SER A N 1
ATOM 925 C CA . SER A 1 117 ? 14.801 3.769 -13.047 1.00 70.50 117 SER A CA 1
ATOM 926 C C . SER A 1 117 ? 13.725 2.781 -13.515 1.00 70.50 117 SER A C 1
ATOM 928 O O . SER A 1 117 ? 13.874 2.070 -14.505 1.00 70.50 117 SER A O 1
ATOM 930 N N . MET A 1 118 ? 12.640 2.689 -12.753 1.00 65.56 118 MET A N 1
ATOM 931 C CA . MET A 1 118 ? 11.763 1.513 -12.727 1.00 65.56 118 MET A CA 1
ATOM 932 C C . MET A 1 118 ? 10.742 1.467 -13.874 1.00 65.56 118 MET A C 1
ATOM 934 O O . MET A 1 118 ? 9.809 0.672 -13.852 1.00 65.56 118 MET A O 1
ATOM 938 N N . GLY A 1 119 ? 10.909 2.309 -14.890 1.00 71.19 119 GLY A N 1
ATOM 939 C CA . GLY A 1 119 ? 9.926 2.508 -15.948 1.00 71.19 119 GLY A CA 1
ATOM 940 C C . GLY A 1 119 ? 8.667 3.255 -15.463 1.00 71.19 119 GLY A C 1
ATOM 941 O O . GLY A 1 119 ? 8.307 3.216 -14.284 1.00 71.19 119 GLY A O 1
ATOM 942 N N . PRO A 1 120 ? 7.961 3.950 -16.372 1.00 70.81 120 PRO A N 1
ATOM 943 C CA . PRO A 1 120 ? 6.826 4.799 -16.006 1.00 70.81 120 PRO A CA 1
ATOM 944 C C . PRO A 1 120 ? 5.622 4.009 -15.471 1.00 70.81 120 PRO A C 1
ATOM 946 O O . PRO A 1 120 ? 4.892 4.522 -14.628 1.00 70.81 120 PRO A O 1
ATOM 949 N N . GLY A 1 121 ? 5.420 2.762 -15.917 1.00 70.25 121 GLY A N 1
ATOM 950 C CA . GLY A 1 121 ? 4.333 1.906 -15.422 1.00 70.25 121 GLY A CA 1
ATOM 951 C C . GLY A 1 121 ? 4.467 1.644 -13.922 1.00 70.25 121 GLY A C 1
ATOM 952 O O . GLY A 1 121 ? 3.608 2.045 -13.136 1.00 70.25 121 GLY A O 1
ATOM 953 N N . PHE A 1 122 ? 5.621 1.116 -13.517 1.00 73.75 122 PHE A N 1
ATOM 954 C CA . PHE A 1 122 ? 5.884 0.786 -12.123 1.00 73.75 122 PHE A CA 1
ATOM 955 C C . PHE A 1 122 ? 5.853 2.004 -11.194 1.00 73.75 122 PHE A C 1
ATOM 957 O O . PHE A 1 122 ? 5.315 1.954 -10.084 1.00 73.75 122 PHE A O 1
ATOM 964 N N . GLN A 1 123 ? 6.395 3.128 -11.667 1.00 79.69 123 GLN A N 1
ATOM 965 C CA . GLN A 1 123 ? 6.386 4.392 -10.939 1.00 79.69 123 GLN A CA 1
ATOM 966 C C . GLN A 1 123 ? 4.951 4.826 -10.596 1.00 79.69 123 GLN A C 1
ATOM 968 O O . GLN A 1 123 ? 4.670 5.187 -9.451 1.00 79.69 123 GLN A O 1
ATOM 973 N N . THR A 1 124 ? 4.028 4.741 -11.562 1.00 79.50 124 THR A N 1
ATOM 974 C CA . THR A 1 124 ? 2.621 5.113 -11.343 1.00 79.50 124 THR A CA 1
ATOM 975 C C . THR A 1 124 ? 1.905 4.164 -10.389 1.00 79.50 124 THR A C 1
ATOM 977 O O . THR A 1 124 ? 1.178 4.626 -9.510 1.00 79.50 124 THR A O 1
ATOM 980 N N . SER A 1 125 ? 2.155 2.860 -10.489 1.00 82.31 125 SER A N 1
ATOM 981 C CA . SER A 1 125 ? 1.540 1.860 -9.614 1.00 82.31 125 SER A CA 1
ATOM 982 C C . SER A 1 125 ? 2.003 2.011 -8.162 1.00 82.31 125 SER A C 1
ATOM 984 O O . SER A 1 125 ? 1.169 2.025 -7.255 1.00 82.31 125 SER A O 1
ATOM 986 N N . CYS A 1 126 ? 3.298 2.259 -7.924 1.00 82.81 126 CYS A N 1
ATOM 987 C CA . CYS A 1 126 ? 3.810 2.592 -6.588 1.00 82.81 126 CYS A CA 1
ATOM 988 C C . CYS A 1 126 ? 3.188 3.868 -6.015 1.00 82.81 126 CYS A C 1
ATOM 990 O O . CYS A 1 126 ? 2.798 3.895 -4.844 1.00 82.81 126 CYS A O 1
ATOM 992 N N . PHE A 1 127 ? 3.054 4.910 -6.838 1.00 83.62 127 PHE A N 1
ATOM 993 C CA . PHE A 1 127 ? 2.446 6.169 -6.420 1.00 83.62 127 PHE A CA 1
ATOM 994 C C . PHE A 1 127 ? 0.969 5.991 -6.041 1.00 83.62 127 PHE A C 1
ATOM 996 O O . PHE A 1 127 ? 0.544 6.429 -4.971 1.00 83.62 127 PHE A O 1
ATOM 1003 N N . ILE A 1 128 ? 0.192 5.289 -6.876 1.00 82.88 128 ILE A N 1
ATOM 1004 C CA . ILE A 1 128 ? -1.228 5.004 -6.628 1.00 82.88 128 ILE A CA 1
ATOM 1005 C C . ILE A 1 128 ? -1.393 4.143 -5.371 1.00 82.88 128 ILE A C 1
ATOM 1007 O O . ILE A 1 128 ? -2.203 4.478 -4.506 1.00 82.88 128 ILE A O 1
ATOM 1011 N N . CYS A 1 129 ? -0.605 3.076 -5.213 1.00 83.75 129 CYS A N 1
ATOM 1012 C CA . CYS A 1 129 ? -0.618 2.252 -4.004 1.00 83.75 129 CYS A CA 1
ATOM 1013 C C . CYS A 1 129 ? -0.289 3.072 -2.749 1.00 83.75 129 CYS A C 1
ATOM 1015 O O . CYS A 1 129 ? -0.958 2.927 -1.721 1.00 83.75 129 CYS A O 1
ATOM 1017 N N . GLY A 1 130 ? 0.697 3.967 -2.838 1.00 84.81 130 GLY A N 1
ATOM 1018 C CA . GLY A 1 130 ? 1.065 4.852 -1.740 1.00 84.81 130 GLY A CA 1
ATOM 1019 C C . GLY A 1 130 ? -0.049 5.836 -1.368 1.00 84.81 130 GLY A C 1
ATOM 1020 O O . GLY A 1 130 ? -0.371 5.994 -0.186 1.00 84.81 130 GLY A O 1
ATOM 1021 N N . LEU A 1 131 ? -0.713 6.428 -2.367 1.00 84.62 131 LEU A N 1
ATOM 1022 C CA . LEU A 1 131 ? -1.875 7.297 -2.167 1.00 84.62 131 LEU A CA 1
ATOM 1023 C C . LEU A 1 131 ? -3.064 6.558 -1.552 1.00 84.62 131 LEU A C 1
ATOM 1025 O O . LEU A 1 131 ? -3.694 7.086 -0.637 1.00 84.62 131 LEU A O 1
ATOM 1029 N N . ILE A 1 132 ? -3.367 5.338 -2.004 1.00 83.12 132 ILE A N 1
ATOM 1030 C CA . ILE A 1 132 ? -4.445 4.515 -1.436 1.00 83.12 132 ILE A CA 1
ATOM 1031 C C . ILE A 1 132 ? -4.168 4.227 0.046 1.00 83.12 132 ILE A C 1
ATOM 1033 O O . ILE A 1 132 ? -5.062 4.374 0.884 1.00 83.12 132 ILE A O 1
ATOM 1037 N N . ALA A 1 133 ? -2.927 3.868 0.389 1.00 84.06 133 ALA A N 1
ATOM 1038 C CA . ALA A 1 133 ? -2.526 3.592 1.765 1.00 84.06 133 ALA A CA 1
ATOM 1039 C C . ALA A 1 133 ? -2.647 4.830 2.674 1.00 84.06 133 ALA A C 1
ATOM 1041 O O . ALA A 1 133 ? -3.275 4.765 3.737 1.00 84.06 133 ALA A O 1
ATOM 1042 N N . LEU A 1 134 ? -2.114 5.982 2.249 1.00 84.81 134 LEU A N 1
ATOM 1043 C CA . LEU A 1 134 ? -2.216 7.225 3.022 1.00 84.81 134 LEU A CA 1
ATOM 1044 C C . LEU A 1 134 ? -3.647 7.766 3.080 1.00 84.81 134 LEU A C 1
ATOM 1046 O O . LEU A 1 134 ? -4.091 8.213 4.137 1.00 84.81 134 LEU A O 1
ATOM 1050 N N . GLY A 1 135 ? -4.397 7.684 1.982 1.00 81.94 135 GLY A N 1
ATOM 1051 C CA . GLY A 1 135 ? -5.802 8.082 1.925 1.00 81.94 135 GLY A CA 1
ATOM 1052 C C . GLY A 1 135 ? -6.665 7.265 2.885 1.00 81.94 135 GLY A C 1
ATOM 1053 O O . GLY A 1 135 ? -7.515 7.819 3.588 1.00 81.94 135 GLY A O 1
ATOM 1054 N N . TYR A 1 136 ? -6.396 5.961 3.001 1.00 81.62 136 TYR A N 1
ATOM 1055 C CA . TYR A 1 136 ? -7.059 5.096 3.975 1.00 81.62 136 TYR A CA 1
ATOM 1056 C C . TYR A 1 136 ? -6.785 5.534 5.424 1.00 81.62 136 TYR A C 1
ATOM 1058 O O . TYR A 1 136 ? -7.723 5.629 6.219 1.00 81.62 136 TYR A O 1
ATOM 1066 N N . LEU A 1 137 ? -5.532 5.866 5.759 1.00 79.00 137 LEU A N 1
ATOM 1067 C CA . LEU A 1 137 ? -5.141 6.415 7.069 1.00 79.00 137 LEU A CA 1
ATOM 1068 C C . LEU A 1 137 ? -5.765 7.791 7.352 1.00 79.00 137 LEU A C 1
ATOM 1070 O O . LEU A 1 137 ? -6.206 8.071 8.471 1.00 79.00 137 LEU A O 1
ATOM 1074 N N . GLY A 1 138 ? -5.814 8.656 6.339 1.00 74.94 138 GLY A N 1
ATOM 1075 C CA . GLY A 1 138 ? -6.428 9.978 6.428 1.00 74.94 138 GLY A CA 1
ATOM 1076 C C . GLY A 1 138 ? -7.922 9.883 6.726 1.00 74.94 138 GLY A C 1
ATOM 1077 O O . GLY A 1 138 ? -8.418 10.559 7.627 1.00 74.94 138 GLY A O 1
ATOM 1078 N N . LYS A 1 139 ? -8.638 8.971 6.054 1.00 72.62 139 LYS A N 1
ATOM 1079 C CA . LYS A 1 139 ? -10.079 8.756 6.257 1.00 72.62 139 LYS A CA 1
ATOM 1080 C C . LYS A 1 139 ? -10.404 8.343 7.695 1.00 72.62 139 LYS A C 1
ATOM 1082 O O . LYS A 1 139 ? -11.378 8.839 8.261 1.00 72.62 139 LYS A O 1
ATOM 1087 N N . THR A 1 140 ? -9.597 7.482 8.320 1.00 65.81 140 THR A N 1
ATOM 1088 C CA . THR A 1 140 ? -9.783 7.087 9.729 1.00 65.81 140 THR A CA 1
ATOM 1089 C C . THR A 1 140 ? -9.537 8.245 10.695 1.00 65.81 140 THR A C 1
ATOM 1091 O O . THR A 1 140 ? -10.347 8.441 11.604 1.00 65.81 140 THR A O 1
ATOM 1094 N N . LYS A 1 141 ? -8.489 9.056 10.485 1.00 65.12 141 LYS A N 1
ATOM 1095 C CA . LYS A 1 141 ? -8.221 10.241 11.323 1.00 65.12 141 LYS A CA 1
ATOM 1096 C C . LYS A 1 141 ? -9.282 11.333 11.159 1.00 65.12 141 LYS A C 1
ATOM 1098 O O . LYS A 1 141 ? -9.745 11.872 12.161 1.00 65.12 141 LYS A O 1
ATOM 1103 N N . ILE A 1 142 ? -9.721 11.613 9.930 1.00 64.44 142 ILE A N 1
ATOM 1104 C CA . ILE A 1 142 ? -10.772 12.604 9.639 1.00 64.44 142 ILE A CA 1
ATOM 1105 C C . ILE A 1 142 ? -12.095 12.178 10.275 1.00 64.44 142 ILE A C 1
ATOM 1107 O O . ILE A 1 142 ? -12.749 12.985 10.929 1.00 64.44 142 ILE A O 1
ATOM 1111 N N . LYS A 1 143 ? -12.475 10.899 10.167 1.00 64.56 143 LYS A N 1
ATOM 1112 C CA . LYS A 1 143 ? -13.711 10.389 10.781 1.00 64.56 143 LYS A CA 1
ATOM 1113 C C . LYS A 1 143 ? -13.691 10.523 12.309 1.00 64.56 143 LYS A C 1
ATOM 1115 O O . LYS A 1 143 ? -14.712 10.869 12.899 1.00 64.56 143 LYS A O 1
ATOM 1120 N N . TYR A 1 144 ? -12.533 10.302 12.936 1.00 65.12 144 TYR A N 1
ATOM 1121 C CA . TYR A 1 144 ? -12.339 10.521 14.372 1.00 65.12 144 TYR A CA 1
ATOM 1122 C C . TYR A 1 144 ? -12.437 12.006 14.752 1.00 65.12 144 TYR A C 1
ATOM 1124 O O . TYR A 1 144 ? -13.116 12.351 15.717 1.00 65.12 144 TYR A O 1
ATOM 1132 N N . LEU A 1 145 ? -11.812 12.890 13.969 1.00 64.75 145 LEU A N 1
ATOM 1133 C CA . LEU A 1 145 ? -11.853 14.335 14.192 1.00 64.75 145 LEU A CA 1
ATOM 1134 C C . LEU A 1 145 ? -13.284 14.888 14.066 1.00 64.75 145 LEU A C 1
ATOM 1136 O O . LEU A 1 145 ? -13.752 15.595 14.952 1.00 64.75 145 LEU A O 1
ATOM 1140 N N . VAL A 1 146 ? -14.009 14.490 13.015 1.00 70.75 146 VAL A N 1
ATOM 1141 C CA . VAL A 1 146 ? -15.416 14.865 12.781 1.00 70.75 146 VAL A CA 1
ATOM 1142 C C . VAL A 1 146 ? -16.318 14.366 13.909 1.00 70.75 146 VAL A C 1
ATOM 1144 O O . VAL A 1 146 ? -17.202 15.094 14.362 1.00 70.75 146 VAL A O 1
ATOM 1147 N N . TRP A 1 147 ? -16.094 13.144 14.401 1.00 73.94 147 TRP A N 1
ATOM 1148 C CA . TRP A 1 147 ? -16.837 12.622 15.548 1.00 73.94 147 TRP A CA 1
ATOM 1149 C C . TRP A 1 147 ? -16.563 13.428 16.824 1.00 73.94 147 TRP A C 1
ATOM 1151 O O . TRP A 1 147 ? -17.503 13.773 17.540 1.00 73.94 147 TRP A O 1
ATOM 1161 N N . ARG A 1 148 ? -15.298 13.784 17.081 1.00 76.06 148 ARG A N 1
ATOM 1162 C CA . ARG A 1 148 ? -14.901 14.602 18.236 1.00 76.06 148 ARG A CA 1
ATOM 1163 C C . ARG A 1 148 ? -15.538 15.995 18.194 1.00 76.06 148 ARG A C 1
ATOM 1165 O O . ARG A 1 148 ? -16.041 16.442 19.219 1.00 76.06 148 ARG A O 1
ATOM 1172 N N . ILE A 1 149 ? -15.570 16.638 17.025 1.00 76.12 149 ILE A N 1
ATOM 1173 C CA . ILE A 1 149 ? -16.211 17.950 16.831 1.00 76.12 149 ILE A CA 1
ATOM 1174 C C . ILE A 1 149 ? -17.723 17.855 17.058 1.00 76.12 149 ILE A C 1
ATOM 1176 O O . ILE A 1 149 ? -18.271 18.657 17.804 1.00 76.12 149 ILE A O 1
ATOM 1180 N N . ARG A 1 150 ? -18.401 16.844 16.492 1.00 75.19 150 ARG A N 1
ATOM 1181 C CA . ARG A 1 150 ? -19.841 16.641 16.735 1.00 75.19 150 ARG A CA 1
ATOM 1182 C C . ARG A 1 150 ? -20.159 16.463 18.211 1.00 75.19 150 ARG A C 1
ATOM 1184 O O . ARG A 1 150 ? -21.108 17.065 18.685 1.00 75.19 150 ARG A O 1
ATOM 1191 N N . LYS A 1 151 ? -19.364 15.663 18.927 1.00 73.25 151 LYS A N 1
ATOM 1192 C CA . LYS A 1 151 ? -19.578 15.413 20.356 1.00 73.25 151 LYS A CA 1
ATOM 1193 C C . LYS A 1 151 ? -19.383 16.679 21.198 1.00 73.25 151 LYS A C 1
ATOM 1195 O O . LYS A 1 151 ? -20.111 16.863 22.164 1.00 73.25 151 LYS A O 1
ATOM 1200 N N . ALA A 1 152 ? -18.433 17.534 20.815 1.00 71.44 152 ALA A N 1
ATOM 1201 C CA . ALA A 1 152 ? -18.202 18.831 21.448 1.00 71.44 152 ALA A CA 1
ATOM 1202 C C . ALA A 1 152 ? -19.281 19.877 21.109 1.00 71.44 152 ALA A C 1
ATOM 1204 O O . ALA A 1 152 ? -19.487 20.785 21.895 1.00 71.44 152 ALA A O 1
ATOM 1205 N N . ALA A 1 153 ? -19.967 19.752 19.968 1.00 69.44 153 ALA A N 1
ATOM 1206 C CA . ALA A 1 153 ? -21.047 20.656 19.558 1.00 69.44 153 ALA A CA 1
ATOM 1207 C C . ALA A 1 153 ? -22.430 20.289 20.136 1.00 69.44 153 ALA A C 1
ATOM 1209 O O . ALA A 1 153 ? -23.363 21.078 20.042 1.00 69.44 153 ALA A O 1
ATOM 1210 N N . THR A 1 154 ? -22.582 19.081 20.687 1.00 67.94 154 THR A N 1
ATOM 1211 C CA . THR A 1 154 ? -23.818 18.592 21.331 1.00 67.94 154 THR A CA 1
ATOM 1212 C C . THR A 1 154 ? -23.752 18.587 22.861 1.00 67.94 154 THR A C 1
ATOM 1214 O O . THR A 1 154 ? -24.634 18.010 23.492 1.00 67.94 154 THR A O 1
ATOM 1217 N N . SER A 1 155 ? -22.695 19.152 23.448 1.00 51.31 155 SER A N 1
ATOM 1218 C CA . SER A 1 155 ? -22.512 19.298 24.896 1.00 51.31 155 SER A CA 1
ATOM 1219 C C . SER A 1 155 ? -22.482 20.766 25.275 1.00 51.31 155 SER A C 1
ATOM 1221 O O . SER A 1 155 ? -22.759 21.015 26.465 1.00 51.31 155 SER A O 1
#

Organism: NCBI:txid1423739

Sequence (155 aa):
MSIRIDTLVRIANFYQVPVDQLLFTRSHSKGNINKSQKHILGILFMILIIERFTVDAPPAARGWIDILVLIPALLYLPLLLVNRNWLISRIGLPIYTAGLFLFGVLGIGSSVINLFSMGPGFQTSCFICGLIALGY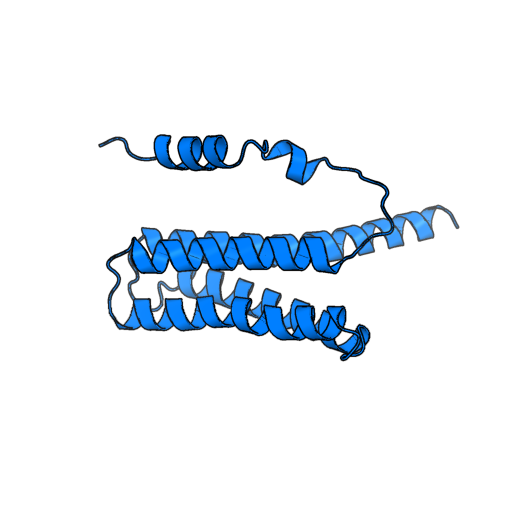LGKTKIKYLVWRIRKAATS

Foldseek 3Di:
DDDDVVVVVVVCVVVVDPPVCVVPPPDPDPDDPLVVLLVLLVVLLVLLVVCLVPDPWDPVLNVVSVVLNVLSVVLVVLSVCVVVVNDDPVPSVVVNLVSLLVSLCCLCVCLVVVVRVGDPVSSVSSNVSSCSSVVVVVVVVVVVVVVVVVVVVVD

InterPro domains:
  IPR001387 Cro/C1-type, helix-turn-helix domain [PS50943] (2-22)

pLDDT: mean 70.4, std 14.77, range [32.69, 89.75]

Radius of gyration: 17.79 Å; chains: 1; bounding box: 42×36×55 Å

Secondary structure (DSSP, 8-state):
---SSHHHHHHHHHH---HHHHHH--------HHHHHHHHHHHHHHHHHHHHHH----HHHHHHHHHHHHHHHHHHHHHHHHHTT-S-HHHHHHHHHHHHHHHHHHHHHHHHTTTT--HHHHHHHHHHHHHHHHHHHHHHHHHHHHHHHHHHH--